Protein AF-A0A4U9V3Q4-F1 (afdb_monomer)

Secondary structure (DSSP, 8-state):
-EES-SSSHHHHHHHHHHHHHHHHTTPPP--EE-TT-HHHHHHHHHHHHHTT-S-EEEE-S---HHHHHHHHHTTTS-EEEE--TT---TTSEEE---HHHHHHHHHHHHHHTT-TTT-EEEETTEEEEHHHHHHH-

Solvent-accessible surface area (backbone atoms only — not comparable to full-atom values): 7987 Å² total; per-residue (Å²): 61,43,30,27,44,71,81,44,68,79,43,30,58,53,50,53,54,50,46,53,53,30,52,79,70,75,45,84,82,57,80,43,72,30,66,82,34,65,71,50,45,52,54,49,53,53,50,45,58,75,67,62,54,87,54,42,40,40,40,45,93,69,80,54,71,68,56,51,52,54,53,59,77,46,51,89,41,53,37,39,32,36,59,56,74,91,64,75,65,97,72,50,50,73,50,70,81,61,65,62,60,53,50,35,54,53,36,49,53,41,40,77,73,69,39,55,86,80,44,65,46,76,54,97,92,38,80,40,49,36,66,50,50,59,68,73,105

Radius of gyration: 18.14 Å; Cα contacts (8 Å, |Δi|>4): 161; chains: 1; bounding box: 39×31×49 Å

Structure (mmCIF, N/CA/C/O backbone):
data_AF-A0A4U9V3Q4-F1
#
_entry.id   AF-A0A4U9V3Q4-F1
#
loop_
_atom_site.group_PDB
_atom_site.id
_atom_site.type_symbol
_atom_site.label_atom_id
_atom_site.label_alt_id
_atom_site.label_comp_id
_atom_site.label_asym_id
_atom_site.label_entity_id
_atom_site.label_seq_id
_atom_site.pdbx_PDB_ins_code
_atom_site.Cartn_x
_atom_site.Cartn_y
_atom_site.Cartn_z
_atom_site.occupancy
_atom_site.B_iso_or_equiv
_atom_site.auth_seq_id
_atom_site.auth_comp_id
_atom_site.auth_asym_id
_atom_site.auth_atom_id
_atom_site.pdbx_PDB_model_num
ATOM 1 N N . MET A 1 1 ? -7.982 1.221 5.200 1.00 95.38 1 MET A N 1
ATOM 2 C CA . MET A 1 1 ? -6.951 1.279 4.151 1.00 95.38 1 MET A CA 1
ATOM 3 C C . MET A 1 1 ? -6.871 2.696 3.616 1.00 95.38 1 MET A C 1
ATOM 5 O O . MET A 1 1 ? -7.877 3.223 3.154 1.00 95.38 1 MET A O 1
ATOM 9 N N . LEU A 1 2 ? -5.703 3.317 3.728 1.00 95.12 2 LEU A N 1
ATOM 10 C CA . LEU A 1 2 ? -5.389 4.607 3.122 1.00 95.12 2 LEU A CA 1
ATOM 11 C C . LEU A 1 2 ? -4.623 4.339 1.824 1.00 95.12 2 LEU A C 1
ATOM 13 O O . LEU A 1 2 ? -3.581 3.695 1.873 1.00 95.12 2 LEU A O 1
ATOM 17 N N . ALA A 1 3 ? -5.137 4.805 0.689 1.00 94.31 3 ALA A N 1
ATOM 18 C CA . ALA A 1 3 ? -4.528 4.598 -0.623 1.00 94.31 3 ALA A CA 1
ATOM 19 C C . ALA A 1 3 ? -4.331 5.929 -1.366 1.00 94.31 3 ALA A C 1
ATOM 21 O O . ALA A 1 3 ? -5.044 6.907 -1.107 1.00 94.31 3 ALA A O 1
ATOM 22 N N . THR A 1 4 ? -3.397 5.991 -2.319 1.00 91.81 4 THR A N 1
ATOM 23 C CA . THR A 1 4 ? -3.296 7.148 -3.229 1.00 91.81 4 THR A CA 1
ATOM 24 C C . THR A 1 4 ? -4.502 7.224 -4.159 1.00 91.81 4 THR A C 1
ATOM 26 O O . THR A 1 4 ? -5.161 8.259 -4.212 1.00 91.81 4 THR A O 1
ATOM 29 N N . SER A 1 5 ? -4.828 6.150 -4.874 1.00 91.75 5 SER A N 1
ATOM 30 C CA . SER A 1 5 ? -5.983 6.119 -5.774 1.00 91.75 5 SER A CA 1
ATOM 31 C C . SER A 1 5 ? -6.482 4.694 -5.948 1.00 91.75 5 SER A C 1
ATOM 33 O O . SER A 1 5 ? -5.685 3.817 -6.251 1.00 91.75 5 SER A O 1
ATOM 35 N N . SER A 1 6 ? -7.788 4.466 -5.823 1.00 90.31 6 SER A N 1
ATOM 36 C CA . SER A 1 6 ? -8.396 3.166 -6.126 1.00 90.31 6 SER A CA 1
ATOM 37 C C . SER A 1 6 ? -8.582 2.902 -7.621 1.00 90.31 6 SER A C 1
ATOM 39 O O . SER A 1 6 ? -8.939 1.796 -8.001 1.00 90.31 6 SER A O 1
ATOM 41 N N . GLU A 1 7 ? -8.381 3.913 -8.468 1.00 87.88 7 GLU A N 1
ATOM 42 C CA . GLU A 1 7 ? -8.579 3.814 -9.922 1.00 87.88 7 GLU A CA 1
ATOM 43 C C . GLU A 1 7 ? -7.280 3.510 -10.675 1.00 87.88 7 GLU A C 1
ATOM 45 O O . GLU A 1 7 ? -7.309 3.102 -11.835 1.00 87.88 7 GLU A O 1
ATOM 50 N N . ALA A 1 8 ? -6.125 3.727 -10.043 1.00 86.69 8 ALA A N 1
ATOM 51 C CA . ALA A 1 8 ? -4.850 3.405 -10.665 1.00 86.69 8 ALA A CA 1
ATOM 52 C C . ALA A 1 8 ? -4.667 1.875 -10.689 1.00 86.69 8 ALA A C 1
ATOM 54 O O . ALA A 1 8 ? -4.767 1.258 -9.626 1.00 86.69 8 ALA A O 1
ATOM 55 N N . PRO A 1 9 ? -4.361 1.263 -11.854 1.00 86.75 9 PRO A N 1
ATOM 56 C CA . PRO A 1 9 ? -4.372 -0.194 -12.018 1.00 86.75 9 PRO A CA 1
ATOM 57 C C . PRO A 1 9 ? -3.551 -0.957 -10.973 1.00 86.75 9 PRO A C 1
ATOM 59 O O . PRO A 1 9 ? -4.042 -1.918 -10.393 1.00 86.75 9 PRO A O 1
ATOM 62 N N . TYR A 1 10 ? -2.349 -0.465 -10.657 1.00 85.25 10 TYR A N 1
ATOM 63 C CA . TYR A 1 10 ? -1.484 -1.054 -9.631 1.00 85.25 10 TYR A CA 1
ATOM 64 C C . TYR A 1 10 ? -2.167 -1.149 -8.257 1.00 85.25 10 TYR A C 1
ATOM 66 O O . TYR A 1 10 ? -2.109 -2.177 -7.590 1.00 85.25 10 TYR A O 1
ATOM 74 N N . PHE A 1 11 ? -2.853 -0.086 -7.838 1.00 88.25 11 PHE A N 1
ATOM 75 C CA . PHE A 1 11 ? -3.541 -0.048 -6.552 1.00 88.25 11 PHE A CA 1
ATOM 76 C C . PHE A 1 11 ? -4.861 -0.822 -6.577 1.00 88.25 11 PHE A C 1
ATOM 78 O O . PHE A 1 11 ? -5.224 -1.417 -5.566 1.00 88.25 11 PHE A O 1
ATOM 85 N N . ALA A 1 12 ? -5.569 -0.823 -7.709 1.00 91.94 12 ALA A N 1
ATOM 86 C CA . ALA A 1 12 ? -6.854 -1.498 -7.862 1.00 91.94 12 ALA A CA 1
ATOM 87 C C . ALA A 1 12 ? -6.741 -3.012 -7.617 1.00 91.94 12 ALA A C 1
ATOM 89 O O . ALA A 1 12 ? -7.515 -3.552 -6.830 1.00 91.94 12 ALA A O 1
ATOM 90 N N . GLU A 1 13 ? -5.733 -3.670 -8.203 1.00 92.00 13 GLU A N 1
ATOM 91 C CA . GLU A 1 13 ? -5.492 -5.109 -8.006 1.00 92.00 13 GLU A CA 1
ATOM 92 C C . GLU A 1 13 ? -5.213 -5.450 -6.530 1.00 92.00 13 GLU A C 1
ATOM 94 O O . GLU A 1 13 ? -5.744 -6.422 -5.987 1.00 92.00 13 GLU A O 1
ATOM 99 N N . VAL A 1 14 ? -4.420 -4.616 -5.846 1.00 92.31 14 VAL A N 1
ATOM 100 C CA . VAL A 1 14 ? -4.114 -4.795 -4.418 1.00 92.31 14 VAL A CA 1
ATOM 101 C C . VAL A 1 14 ? -5.358 -4.573 -3.556 1.00 92.31 14 VAL A C 1
ATOM 103 O O . VAL A 1 14 ? -5.617 -5.355 -2.642 1.00 92.31 14 VAL A O 1
ATOM 106 N N . ILE A 1 15 ? -6.142 -3.529 -3.839 1.00 94.44 15 ILE A N 1
ATOM 107 C CA . ILE A 1 15 ? -7.379 -3.220 -3.109 1.00 94.44 15 ILE A CA 1
ATOM 108 C C . ILE A 1 15 ? -8.375 -4.372 -3.235 1.00 94.44 15 ILE A C 1
ATOM 110 O O . ILE A 1 15 ? -8.908 -4.805 -2.216 1.00 94.44 15 ILE A O 1
ATOM 114 N N . GLU A 1 16 ? -8.576 -4.909 -4.440 1.00 94.94 16 GLU A N 1
ATOM 115 C CA . GLU A 1 16 ? -9.478 -6.040 -4.676 1.00 94.94 16 GLU A CA 1
ATOM 116 C C . GLU A 1 16 ? -9.038 -7.282 -3.883 1.00 94.94 16 GLU A C 1
ATOM 118 O O . GLU A 1 16 ? -9.845 -7.928 -3.207 1.00 94.94 16 GLU A O 1
ATOM 123 N N . ALA A 1 17 ? -7.740 -7.602 -3.890 1.00 95.12 17 ALA A N 1
ATOM 124 C CA . ALA A 1 17 ? -7.205 -8.717 -3.114 1.00 95.12 17 ALA A CA 1
ATOM 125 C C . ALA A 1 17 ? -7.385 -8.517 -1.595 1.00 95.12 17 ALA A C 1
ATOM 127 O O . ALA A 1 17 ? -7.758 -9.454 -0.877 1.00 95.12 17 ALA A O 1
ATOM 128 N N . VAL A 1 18 ? -7.153 -7.298 -1.095 1.00 95.62 18 VAL A N 1
ATOM 129 C CA . VAL A 1 18 ? -7.342 -6.946 0.321 1.00 95.62 18 VAL A CA 1
ATOM 130 C C . VAL A 1 18 ? -8.816 -7.027 0.711 1.00 95.62 18 VAL A C 1
ATOM 132 O O . VAL A 1 18 ? -9.128 -7.590 1.761 1.00 95.62 18 VAL A O 1
ATOM 135 N N . GLU A 1 19 ? -9.721 -6.513 -0.120 1.00 96.62 19 GLU A N 1
ATOM 136 C CA . GLU A 1 19 ? -11.165 -6.546 0.112 1.00 96.62 19 GLU A CA 1
ATOM 137 C C . GLU A 1 19 ? -11.678 -7.985 0.198 1.00 96.62 19 GLU A C 1
ATOM 139 O O . GLU A 1 19 ? -12.310 -8.352 1.191 1.00 96.62 19 GLU A O 1
ATOM 144 N N . ASN A 1 20 ? -11.314 -8.827 -0.772 1.00 97.31 20 ASN A N 1
ATOM 145 C CA . ASN A 1 20 ? -11.676 -10.244 -0.791 1.00 97.31 20 ASN A CA 1
ATOM 146 C C . ASN A 1 20 ? -11.155 -10.988 0.451 1.00 97.31 20 ASN A C 1
ATOM 148 O O . ASN A 1 20 ? -11.879 -11.773 1.073 1.00 97.31 20 ASN A O 1
ATOM 152 N N . SER A 1 21 ? -9.913 -10.710 0.860 1.00 96.94 21 SER A N 1
ATOM 153 C CA . SER A 1 21 ? -9.316 -11.285 2.070 1.00 96.94 21 SER A CA 1
ATOM 154 C C . SER A 1 21 ? -10.049 -10.835 3.338 1.00 96.94 21 SER A C 1
ATOM 156 O O . SER A 1 21 ? -10.379 -11.674 4.182 1.00 96.94 21 SER A O 1
ATOM 158 N N . CYS A 1 22 ? -10.374 -9.542 3.454 1.00 96.81 22 CYS A N 1
ATOM 159 C CA . CYS A 1 22 ? -11.154 -9.000 4.568 1.00 96.81 22 CYS A CA 1
ATOM 160 C C . CYS A 1 22 ? -12.534 -9.658 4.641 1.00 96.81 22 CYS A C 1
ATOM 162 O O . CYS A 1 22 ? -12.898 -10.192 5.690 1.00 96.81 22 CYS A O 1
ATOM 164 N N . TYR A 1 23 ? -13.252 -9.700 3.516 1.00 96.94 23 TYR A N 1
ATOM 165 C CA . TYR A 1 23 ? -14.583 -10.292 3.418 1.00 96.94 23 TYR A CA 1
ATOM 166 C C . TYR A 1 23 ? -14.582 -11.767 3.836 1.00 96.94 23 TYR A C 1
ATOM 168 O O . TYR A 1 23 ? -15.385 -12.172 4.676 1.00 96.94 23 TYR A O 1
ATOM 176 N N . SER A 1 24 ? -13.620 -12.556 3.341 1.00 97.88 24 SER A N 1
ATOM 177 C CA . SER A 1 24 ? -13.497 -13.985 3.675 1.00 97.88 24 SER A CA 1
ATOM 178 C C . SER A 1 24 ? -13.283 -14.261 5.170 1.00 97.88 24 SER A C 1
ATOM 180 O O . SER A 1 24 ? -13.592 -15.348 5.654 1.00 97.88 24 SER A O 1
ATOM 182 N N . LYS A 1 25 ? -12.770 -13.271 5.909 1.00 97.25 25 LYS A N 1
ATOM 183 C CA . LYS A 1 25 ? -12.471 -13.343 7.344 1.00 97.25 25 LYS A CA 1
ATOM 184 C C . LYS A 1 25 ? -13.486 -12.587 8.210 1.00 97.25 25 LYS A C 1
ATOM 186 O O . LYS A 1 25 ? -13.304 -12.517 9.421 1.00 97.25 25 LYS A O 1
ATOM 191 N N . GLY A 1 26 ? -14.542 -12.027 7.614 1.00 97.25 26 GLY A N 1
ATOM 192 C CA . GLY A 1 26 ? -15.574 -11.265 8.326 1.00 97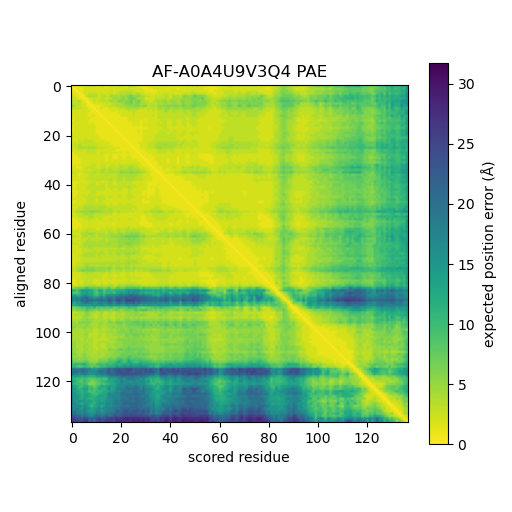.25 26 GLY A CA 1
ATOM 193 C C . GLY A 1 26 ? -15.171 -9.837 8.713 1.00 97.25 26 GLY A C 1
ATOM 194 O O . GLY A 1 26 ? -15.857 -9.216 9.522 1.00 97.25 26 GLY A O 1
ATOM 195 N N . TYR A 1 27 ? -14.087 -9.301 8.147 1.00 97.25 27 TYR A N 1
ATOM 196 C CA . TYR A 1 27 ? -13.690 -7.904 8.330 1.00 97.25 27 TYR A CA 1
ATOM 197 C C . TYR A 1 27 ? -14.398 -6.986 7.330 1.00 97.25 27 TYR A C 1
ATOM 199 O O . TYR A 1 27 ? -14.669 -7.363 6.191 1.00 97.25 27 TYR A O 1
ATOM 207 N N . THR A 1 28 ? -14.641 -5.741 7.744 1.00 96.50 28 THR A N 1
ATOM 208 C CA . THR A 1 28 ? -15.129 -4.671 6.862 1.00 96.50 28 THR A CA 1
ATOM 209 C C . THR A 1 28 ? -13.969 -3.778 6.436 1.00 96.50 28 THR A C 1
ATOM 211 O O . THR A 1 28 ? -13.268 -3.221 7.281 1.00 96.50 28 THR A O 1
ATOM 214 N N . LEU A 1 29 ? -13.787 -3.599 5.127 1.00 96.50 29 LEU A N 1
ATOM 215 C CA . LEU A 1 29 ? -12.790 -2.679 4.589 1.00 96.50 29 LEU A CA 1
ATOM 216 C C . LEU A 1 29 ? -13.342 -1.245 4.552 1.00 96.50 29 LEU A C 1
ATOM 218 O O . LEU A 1 29 ? -14.359 -0.974 3.921 1.00 96.50 29 LEU A O 1
ATOM 222 N N . ILE A 1 30 ? -12.638 -0.308 5.193 1.00 97.00 30 ILE A N 1
ATOM 223 C CA . ILE A 1 30 ? -12.853 1.136 5.011 1.00 97.00 30 ILE A CA 1
ATOM 224 C C . ILE A 1 30 ? -11.747 1.656 4.094 1.00 97.00 30 ILE A C 1
ATOM 226 O O . ILE A 1 30 ? -10.579 1.663 4.495 1.00 97.00 30 ILE A O 1
ATOM 230 N N . LEU A 1 31 ? -12.099 2.070 2.877 1.00 96.12 31 LEU A N 1
ATOM 231 C CA . LEU A 1 31 ? -11.159 2.578 1.875 1.00 96.12 31 LEU A CA 1
ATOM 232 C C . LEU A 1 31 ? -11.171 4.113 1.826 1.00 96.12 31 LEU A C 1
ATOM 234 O O . LEU A 1 31 ? -12.232 4.728 1.730 1.00 96.12 31 LEU A O 1
ATOM 238 N N . CYS A 1 32 ? -9.985 4.722 1.859 1.00 96.19 32 CYS A N 1
ATOM 239 C CA . CYS A 1 32 ? -9.795 6.170 1.830 1.00 96.19 32 CYS A CA 1
ATOM 240 C C . CYS A 1 32 ? -8.827 6.567 0.704 1.00 96.19 32 CYS A C 1
ATOM 242 O O . CYS A 1 32 ? -7.634 6.276 0.790 1.00 96.19 32 CYS A O 1
ATOM 244 N N . ASN A 1 33 ? -9.321 7.273 -0.318 1.00 95.06 33 ASN A N 1
ATOM 245 C CA . ASN A 1 33 ? -8.508 7.764 -1.437 1.00 95.06 33 ASN A CA 1
ATOM 246 C C . ASN A 1 33 ? -7.949 9.163 -1.151 1.00 95.06 33 ASN A C 1
ATOM 248 O O . ASN A 1 33 ? -8.688 10.153 -1.116 1.00 95.06 33 ASN A O 1
ATOM 252 N N . SER A 1 34 ? -6.634 9.249 -0.956 1.00 92.12 34 SER A N 1
ATOM 253 C CA . SER A 1 34 ? -5.940 10.490 -0.602 1.00 92.12 34 SER A CA 1
ATOM 254 C C . SER A 1 34 ? -5.518 11.342 -1.798 1.00 92.12 34 SER A C 1
ATOM 256 O O . SER A 1 34 ? -5.431 12.558 -1.658 1.00 92.12 34 SER A O 1
ATOM 258 N N . HIS A 1 35 ? -5.277 10.744 -2.967 1.00 91.44 35 HIS A N 1
ATOM 259 C CA . HIS A 1 35 ? -4.711 11.401 -4.151 1.00 91.44 35 HIS A CA 1
ATOM 260 C C . HIS A 1 35 ? -3.429 12.202 -3.844 1.00 91.44 35 HIS A C 1
ATOM 262 O O . HIS A 1 35 ? -3.277 13.322 -4.326 1.00 91.44 35 HIS A O 1
ATOM 268 N N . ASN A 1 36 ? -2.547 11.661 -2.989 1.00 86.88 36 ASN A N 1
ATOM 269 C CA . ASN A 1 36 ? -1.330 12.323 -2.480 1.00 86.88 36 ASN A CA 1
ATOM 270 C C . ASN A 1 36 ? -1.578 13.696 -1.820 1.00 86.88 36 ASN A C 1
ATOM 272 O O . ASN A 1 36 ? -0.667 14.508 -1.690 1.00 86.88 36 ASN A O 1
ATOM 276 N N . ASN A 1 37 ? -2.807 13.982 -1.386 1.00 93.31 37 ASN A N 1
ATOM 277 C CA . ASN A 1 37 ? -3.114 15.204 -0.658 1.00 93.31 37 ASN A CA 1
ATOM 278 C C . ASN A 1 37 ? -2.915 14.981 0.850 1.00 93.31 37 ASN A C 1
ATOM 280 O O . ASN A 1 37 ? -3.635 14.188 1.462 1.00 93.31 37 ASN A O 1
ATOM 284 N N . LEU A 1 38 ? -1.961 15.703 1.440 1.00 92.94 38 LEU A N 1
ATOM 285 C CA .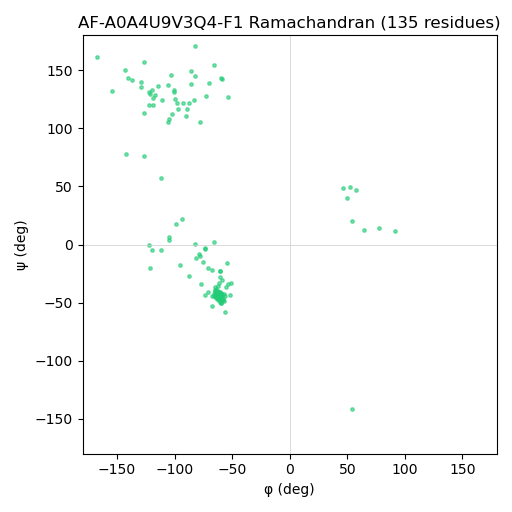 LEU A 1 38 ? -1.596 15.566 2.853 1.00 92.94 38 LEU A CA 1
ATOM 286 C C . LEU A 1 38 ? -2.748 15.869 3.816 1.00 92.94 38 LEU A C 1
ATOM 288 O O . LEU A 1 38 ? -2.956 15.112 4.762 1.00 92.94 38 LEU A O 1
ATOM 292 N N . ASP A 1 39 ? -3.554 16.896 3.542 1.00 94.56 39 ASP A N 1
ATOM 293 C CA . ASP A 1 39 ? -4.708 17.240 4.384 1.00 94.56 39 ASP A CA 1
ATOM 294 C C . ASP A 1 39 ? -5.736 16.098 4.405 1.00 94.56 39 ASP A C 1
ATOM 296 O O . ASP A 1 39 ? -6.282 15.744 5.454 1.00 94.56 39 ASP A O 1
ATOM 300 N N . LYS A 1 40 ? -5.972 15.458 3.249 1.00 95.69 40 LYS A N 1
ATOM 301 C CA . LYS A 1 40 ? -6.825 14.265 3.158 1.00 95.69 40 LYS A CA 1
ATOM 302 C C . LYS A 1 40 ? -6.227 13.092 3.922 1.00 95.69 40 LYS A C 1
ATOM 304 O O . LYS A 1 40 ? -6.962 12.409 4.629 1.00 95.69 40 LYS A O 1
ATOM 309 N N . GLN A 1 41 ? -4.922 12.846 3.795 1.00 95.00 41 GLN A N 1
ATOM 310 C CA . GLN A 1 41 ? -4.249 11.775 4.538 1.00 95.00 41 GLN A CA 1
ATOM 311 C C . GLN A 1 41 ? -4.428 11.972 6.046 1.00 95.00 41 GLN A C 1
ATOM 313 O O . GLN A 1 41 ? -4.874 11.051 6.728 1.00 95.00 41 GLN A O 1
ATOM 318 N N . GLN A 1 42 ? -4.193 13.188 6.544 1.00 94.25 42 GLN A N 1
ATOM 319 C CA . GLN A 1 42 ? -4.379 13.540 7.949 1.00 94.25 42 GLN A CA 1
ATOM 320 C C . GLN A 1 42 ? -5.825 13.325 8.411 1.00 94.25 42 GLN A C 1
ATOM 322 O O . GLN A 1 42 ? -6.067 12.655 9.419 1.00 94.25 42 GLN A O 1
ATOM 327 N N . ALA A 1 43 ? -6.795 13.859 7.665 1.00 95.88 43 ALA A N 1
ATOM 328 C CA . ALA A 1 43 ? -8.210 13.728 7.995 1.00 95.88 43 ALA A CA 1
ATOM 329 C C . ALA A 1 43 ? -8.660 12.258 8.022 1.00 95.88 43 ALA A C 1
ATOM 331 O O . ALA A 1 43 ? -9.389 11.847 8.927 1.00 95.88 43 ALA A O 1
ATOM 332 N N . TYR A 1 44 ? -8.207 11.445 7.065 1.00 96.62 44 TYR A N 1
ATOM 333 C CA . TYR A 1 44 ? -8.550 10.028 7.013 1.00 96.62 44 TYR A CA 1
ATOM 334 C C . TYR A 1 44 ? -7.886 9.214 8.118 1.00 96.62 44 TYR A C 1
ATOM 336 O O . TYR A 1 44 ? -8.562 8.370 8.702 1.00 96.62 44 TYR A O 1
ATOM 344 N N . LEU A 1 45 ? -6.615 9.465 8.444 1.00 95.12 45 LEU A N 1
ATOM 345 C CA . LEU A 1 45 ? -5.951 8.804 9.572 1.00 95.12 45 LEU A CA 1
ATOM 346 C C . LEU A 1 45 ? -6.680 9.107 10.886 1.00 95.12 45 LEU A C 1
ATOM 348 O O . LEU A 1 45 ? -7.046 8.182 11.611 1.00 95.12 45 LEU A O 1
ATOM 352 N N . ALA A 1 46 ? -6.997 10.381 11.135 1.00 95.12 46 ALA A N 1
ATOM 353 C CA . ALA A 1 46 ? -7.775 10.788 12.302 1.00 95.12 46 ALA A CA 1
ATOM 354 C C . ALA A 1 46 ? -9.161 10.122 12.336 1.00 95.12 46 ALA A C 1
ATOM 356 O O . ALA A 1 46 ? -9.578 9.607 13.374 1.00 95.12 46 ALA A O 1
ATOM 357 N N . MET A 1 47 ? -9.869 10.077 11.204 1.00 96.56 47 MET A N 1
ATOM 358 C CA . MET A 1 47 ? -11.175 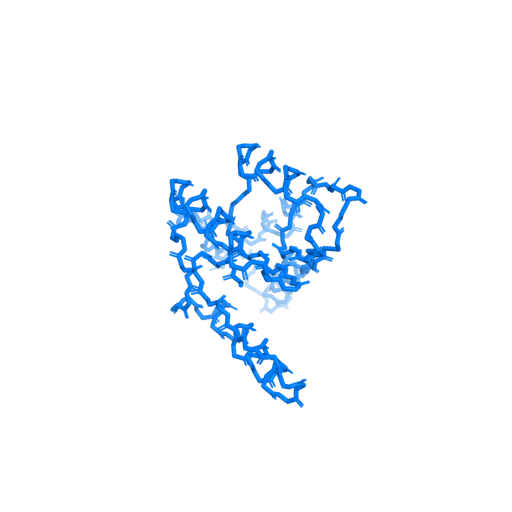9.421 11.107 1.00 96.56 47 MET A CA 1
ATOM 359 C C . MET A 1 47 ? -11.084 7.911 11.382 1.00 96.56 47 MET A C 1
ATOM 361 O O . MET A 1 47 ? -11.924 7.368 12.101 1.00 96.56 47 MET A O 1
ATOM 365 N N . LEU A 1 48 ? -10.087 7.220 10.824 1.00 96.25 48 LEU A N 1
ATOM 366 C CA . LEU A 1 48 ? -9.887 5.783 11.030 1.00 96.25 48 LEU A CA 1
ATOM 367 C C . LEU A 1 48 ? -9.569 5.480 12.500 1.00 96.25 48 LEU A C 1
ATOM 369 O O . LEU A 1 48 ? -10.172 4.576 13.080 1.00 96.25 48 LEU A O 1
ATOM 373 N N . ALA A 1 49 ? -8.716 6.289 13.130 1.00 94.12 49 ALA A N 1
ATOM 374 C CA . ALA A 1 49 ? -8.429 6.183 14.557 1.00 94.12 49 ALA A CA 1
ATOM 375 C C . ALA A 1 49 ? -9.684 6.418 15.417 1.00 94.12 49 ALA A C 1
ATOM 377 O O . ALA A 1 49 ? -9.980 5.632 16.317 1.00 94.12 49 ALA A O 1
ATOM 378 N N . GLN A 1 50 ? -10.484 7.445 15.105 1.00 95.38 50 GLN A N 1
ATOM 379 C CA . GLN A 1 50 ? -11.753 7.720 15.796 1.00 95.38 50 GLN A CA 1
ATOM 380 C C . GLN A 1 50 ? -12.768 6.582 15.644 1.00 95.38 50 GLN A C 1
ATOM 382 O O . GLN A 1 50 ? -13.504 6.281 16.584 1.00 95.38 50 GLN A O 1
ATOM 387 N N . LYS A 1 51 ? -12.792 5.921 14.482 1.00 95.12 51 LYS A N 1
ATOM 388 C CA . LYS A 1 51 ? -13.614 4.729 14.239 1.00 95.12 51 LYS A CA 1
ATOM 389 C C . LYS A 1 51 ? -13.092 3.469 14.933 1.00 95.12 51 LYS A C 1
ATOM 391 O O . LYS A 1 51 ? -13.780 2.456 14.866 1.00 95.12 51 LYS A O 1
ATOM 396 N N . ARG A 1 52 ? -11.941 3.536 15.618 1.00 94.12 52 ARG A N 1
ATOM 397 C CA . ARG A 1 52 ? -11.303 2.412 16.321 1.00 94.12 52 ARG A CA 1
ATOM 398 C C . ARG A 1 52 ? -11.136 1.194 15.414 1.00 94.12 52 ARG A C 1
ATOM 400 O O . ARG A 1 52 ? -11.549 0.096 15.768 1.00 94.12 52 ARG A O 1
ATOM 407 N N . VAL A 1 53 ? -10.581 1.414 14.224 1.00 96.81 53 VAL A N 1
ATOM 408 C CA . VAL A 1 53 ? -10.258 0.310 13.314 1.00 96.81 53 VAL A CA 1
ATOM 409 C C . VAL A 1 53 ? -9.277 -0.662 13.970 1.00 96.81 53 VAL A C 1
ATOM 411 O O . VAL A 1 53 ? -8.367 -0.238 14.681 1.00 96.81 53 VAL A O 1
ATOM 414 N N . ASP A 1 54 ? -9.443 -1.955 13.695 1.00 96.38 54 ASP A N 1
ATOM 415 C CA . ASP A 1 54 ? -8.582 -3.008 14.252 1.00 96.38 54 ASP A CA 1
ATOM 416 C C . ASP A 1 54 ? -7.165 -3.002 13.655 1.00 96.38 54 ASP A C 1
ATOM 418 O O . ASP A 1 54 ? -6.231 -3.540 14.245 1.00 96.38 54 ASP A O 1
ATOM 422 N N . GLY A 1 55 ? -6.999 -2.395 12.477 1.00 95.06 55 GLY A N 1
ATOM 423 C CA . GLY A 1 55 ? -5.716 -2.280 11.801 1.00 95.06 55 GLY A CA 1
ATOM 424 C C . GLY A 1 55 ? -5.741 -1.293 10.638 1.00 95.06 55 GLY A C 1
ATOM 425 O O . GLY A 1 55 ? -6.799 -0.937 10.105 1.00 95.06 55 GLY A O 1
ATOM 426 N N . LEU A 1 56 ? -4.553 -0.850 10.240 1.00 95.69 56 LEU A N 1
ATOM 427 C CA . LEU A 1 56 ? -4.347 0.114 9.170 1.00 95.69 56 LEU A CA 1
ATOM 428 C C . LEU A 1 56 ? -3.467 -0.486 8.070 1.00 95.69 56 LEU A C 1
ATOM 430 O O . LEU A 1 56 ? -2.384 -0.996 8.325 1.00 95.69 56 LEU A O 1
ATOM 434 N N . LEU A 1 57 ? -3.926 -0.379 6.826 1.00 95.06 57 LEU A N 1
ATOM 435 C CA . LEU A 1 57 ? -3.095 -0.625 5.651 1.00 95.06 57 LEU A CA 1
ATOM 436 C C . LEU A 1 57 ? -2.874 0.710 4.944 1.00 95.06 57 LEU A C 1
ATOM 438 O O . LEU A 1 57 ? -3.862 1.387 4.638 1.00 95.06 57 LEU A O 1
ATOM 442 N N . VAL A 1 58 ? -1.619 1.096 4.723 1.00 92.88 58 VAL A N 1
ATOM 443 C CA . VAL A 1 58 ? -1.252 2.355 4.054 1.00 92.88 58 VAL A CA 1
ATOM 444 C C . VAL A 1 58 ? -0.517 2.051 2.761 1.00 92.88 58 VAL A C 1
ATOM 446 O O . VAL A 1 58 ? 0.434 1.279 2.740 1.00 92.88 58 VAL A O 1
ATOM 449 N N . MET A 1 59 ? -0.980 2.652 1.677 1.00 91.19 59 MET A N 1
ATOM 450 C CA . MET A 1 59 ? -0.446 2.459 0.340 1.00 91.19 59 MET A CA 1
ATOM 451 C C . MET A 1 59 ? -0.478 3.801 -0.389 1.00 91.19 59 MET A C 1
ATOM 453 O O . MET A 1 59 ? -1.381 4.097 -1.177 1.00 91.19 59 MET A O 1
ATOM 457 N N . CYS A 1 60 ? 0.489 4.647 -0.058 1.00 88.25 60 CYS A N 1
ATOM 458 C CA . CYS A 1 60 ? 0.673 5.946 -0.683 1.00 88.25 60 CYS A CA 1
ATOM 459 C C . CYS A 1 60 ? 1.841 5.883 -1.671 1.00 88.25 60 CYS A C 1
ATOM 461 O O . CYS A 1 60 ? 2.827 5.204 -1.421 1.00 88.25 60 CYS A O 1
ATOM 463 N N . SER A 1 61 ? 1.755 6.621 -2.776 1.00 83.69 61 SER A N 1
ATOM 464 C CA . SER A 1 61 ? 2.872 6.782 -3.716 1.00 83.69 61 SER A CA 1
ATOM 465 C C . SER A 1 61 ? 4.042 7.570 -3.122 1.00 83.69 61 SER A C 1
ATOM 467 O O . SER A 1 61 ? 5.148 7.509 -3.644 1.00 83.69 61 SER A O 1
ATOM 469 N N . GLU A 1 62 ? 3.786 8.367 -2.083 1.00 83.62 62 GLU A N 1
ATOM 470 C CA . GLU A 1 62 ? 4.766 9.247 -1.453 1.00 83.62 62 GLU A CA 1
ATOM 471 C C . GLU A 1 62 ? 4.580 9.246 0.067 1.00 83.62 62 GLU A C 1
ATOM 473 O O . GLU A 1 62 ? 3.449 9.247 0.566 1.00 83.62 62 GLU A O 1
ATOM 478 N N . TYR A 1 63 ? 5.703 9.306 0.787 1.00 86.00 63 TYR A N 1
ATOM 479 C CA . TYR A 1 63 ? 5.762 9.329 2.248 1.00 86.00 63 TYR A CA 1
ATOM 480 C C . TYR A 1 63 ? 6.590 10.524 2.741 1.00 86.00 63 TYR A C 1
ATOM 482 O O . TYR A 1 63 ? 7.745 10.353 3.129 1.00 86.00 63 TYR A O 1
ATOM 490 N N . PRO A 1 64 ? 6.042 11.752 2.704 1.00 86.06 64 PRO A N 1
ATOM 491 C CA . PRO A 1 64 ? 6.723 12.907 3.282 1.00 86.06 64 PRO A CA 1
ATOM 492 C C . PRO A 1 64 ? 6.829 12.765 4.808 1.00 86.06 64 PRO A C 1
ATOM 494 O O . PRO A 1 64 ? 5.965 12.148 5.432 1.00 86.06 64 PRO A O 1
ATOM 497 N N . ASP A 1 65 ? 7.826 13.408 5.423 1.00 86.56 65 ASP A N 1
ATOM 498 C CA . ASP A 1 65 ? 8.084 13.341 6.876 1.00 86.56 65 ASP A CA 1
ATOM 499 C C . ASP A 1 65 ? 6.843 13.638 7.730 1.00 86.56 65 ASP A C 1
ATOM 501 O O . ASP A 1 65 ? 6.642 13.053 8.790 1.00 86.56 65 ASP A O 1
ATOM 505 N N . GLN A 1 66 ? 5.965 14.517 7.243 1.00 89.69 66 GLN A N 1
ATOM 506 C CA . GLN A 1 66 ? 4.695 14.841 7.893 1.00 89.69 66 GLN A CA 1
ATOM 507 C C . GLN A 1 66 ? 3.753 13.633 7.958 1.00 89.69 66 GLN A C 1
ATOM 509 O O . GLN A 1 66 ? 3.156 13.382 9.001 1.00 89.69 66 GLN A O 1
ATOM 514 N N . LEU A 1 67 ? 3.634 12.863 6.869 1.00 88.94 67 LEU A N 1
ATOM 515 C CA . LEU A 1 67 ? 2.852 11.626 6.866 1.00 88.94 67 LEU A CA 1
ATOM 516 C C . LEU A 1 67 ? 3.477 10.591 7.796 1.00 88.94 67 LEU A C 1
ATOM 518 O O . LEU A 1 67 ? 2.756 9.934 8.539 1.00 88.94 67 LEU A O 1
ATOM 522 N N . LEU A 1 68 ? 4.805 10.483 7.791 1.00 87.62 68 LEU A N 1
ATOM 523 C CA . LEU A 1 68 ? 5.528 9.561 8.662 1.00 87.62 68 LEU A CA 1
ATOM 524 C C . LEU A 1 68 ? 5.288 9.864 10.144 1.00 87.62 68 LEU A C 1
ATOM 526 O O . LEU A 1 68 ? 4.935 8.954 10.892 1.00 87.62 68 LEU A O 1
ATOM 530 N N . GLY A 1 69 ? 5.387 11.135 10.543 1.00 89.50 69 GLY A N 1
ATOM 531 C CA . GLY A 1 69 ? 5.082 11.565 11.909 1.00 89.50 69 GLY A CA 1
ATOM 532 C C . GLY A 1 69 ? 3.641 11.244 12.310 1.00 89.50 69 GLY A C 1
ATOM 533 O O . GLY A 1 69 ? 3.406 10.708 13.387 1.00 89.50 69 GLY A O 1
ATOM 534 N N . MET A 1 70 ? 2.676 11.459 11.406 1.00 90.94 70 MET A N 1
ATOM 535 C CA . MET A 1 70 ? 1.283 11.075 11.662 1.00 90.94 70 MET A CA 1
ATOM 536 C C . MET A 1 70 ? 1.116 9.564 11.853 1.00 90.94 70 MET A C 1
ATOM 538 O O . MET A 1 70 ? 0.348 9.143 12.711 1.00 90.94 70 MET A O 1
ATOM 542 N N . LEU A 1 71 ? 1.802 8.730 11.067 1.00 91.06 71 LEU A N 1
ATOM 543 C CA . LEU A 1 71 ? 1.750 7.275 11.246 1.00 91.06 71 LEU A CA 1
ATOM 544 C C . LEU A 1 71 ? 2.352 6.853 12.592 1.00 91.06 71 LEU A C 1
ATOM 546 O O . LEU A 1 71 ? 1.791 5.984 13.258 1.00 91.06 71 LEU A O 1
ATOM 550 N N . GLU A 1 72 ? 3.437 7.496 13.022 1.00 90.44 72 GLU A N 1
ATOM 551 C CA . GLU A 1 72 ? 4.052 7.243 14.326 1.00 90.44 72 GLU A CA 1
ATOM 552 C C . GLU A 1 72 ? 3.129 7.629 15.495 1.00 90.44 72 GLU A C 1
ATOM 554 O O . GLU A 1 72 ? 2.999 6.861 16.452 1.00 90.44 72 GLU A O 1
ATOM 559 N N . ASP A 1 73 ? 2.401 8.745 15.391 1.00 91.94 73 ASP A N 1
ATOM 560 C CA . ASP A 1 73 ? 1.398 9.153 16.388 1.00 91.94 73 ASP A CA 1
ATOM 561 C C . ASP A 1 73 ? 0.296 8.090 16.577 1.00 91.94 73 ASP A C 1
ATOM 563 O O . ASP A 1 73 ? -0.250 7.918 17.672 1.00 91.94 73 ASP A O 1
ATOM 567 N N . TYR A 1 74 ? -0.010 7.327 15.521 1.00 91.50 74 TYR A N 1
ATOM 568 C CA . TYR A 1 74 ? -0.994 6.243 15.532 1.00 91.50 74 TYR A CA 1
ATOM 569 C C . TYR A 1 74 ? -0.382 4.842 15.693 1.00 91.50 74 TYR A C 1
ATOM 571 O O . TYR A 1 74 ? -1.083 3.855 15.468 1.00 91.50 74 TYR A O 1
ATOM 579 N N . ARG A 1 75 ? 0.869 4.715 16.165 1.00 89.56 75 ARG A N 1
ATOM 580 C CA . ARG A 1 75 ? 1.581 3.426 16.361 1.00 89.56 75 ARG A CA 1
ATOM 581 C C . ARG A 1 75 ? 0.867 2.378 17.225 1.00 89.56 75 ARG A C 1
ATOM 583 O O . ARG A 1 75 ? 1.252 1.215 17.221 1.00 89.56 75 ARG A O 1
ATOM 590 N N . ASN A 1 76 ? -0.153 2.774 17.987 1.00 90.69 76 ASN A N 1
ATOM 591 C CA . ASN A 1 76 ? -0.974 1.852 18.781 1.00 90.69 76 ASN A CA 1
ATOM 592 C C . ASN A 1 76 ? -1.972 1.046 17.931 1.00 90.69 76 ASN A C 1
ATOM 594 O O . ASN A 1 76 ? -2.546 0.077 18.424 1.00 90.69 76 ASN A O 1
ATOM 598 N N . ILE A 1 77 ? -2.207 1.454 16.683 1.00 94.06 77 ILE A N 1
ATOM 599 C CA . ILE A 1 77 ? -3.018 0.714 15.718 1.00 94.06 77 ILE A CA 1
ATOM 600 C C . ILE A 1 77 ? -2.061 -0.178 14.918 1.00 94.06 77 ILE A C 1
ATOM 602 O O . ILE A 1 77 ? -1.152 0.360 14.283 1.00 94.06 77 ILE A O 1
ATOM 606 N N . PRO A 1 78 ? -2.244 -1.512 14.908 1.00 93.62 78 PRO A N 1
ATOM 607 C CA . PRO A 1 78 ? -1.433 -2.404 14.086 1.00 93.62 78 PRO A CA 1
ATOM 608 C C . PRO A 1 78 ? -1.463 -1.948 12.630 1.00 93.62 78 PRO A C 1
ATOM 610 O O . PRO A 1 78 ? -2.545 -1.756 12.066 1.00 93.62 78 PRO A O 1
ATOM 613 N N . MET A 1 79 ? -0.292 -1.752 12.025 1.00 92.94 79 MET A N 1
ATOM 614 C CA . MET A 1 79 ? -0.227 -1.200 10.679 1.00 92.94 79 MET A CA 1
ATOM 615 C C . MET A 1 79 ? 0.773 -1.900 9.771 1.00 92.94 79 MET A C 1
ATOM 617 O O . MET A 1 79 ? 1.876 -2.268 10.174 1.00 92.94 79 MET A O 1
ATOM 621 N N . VAL A 1 80 ? 0.348 -2.034 8.519 1.00 92.38 80 VAL A N 1
ATOM 622 C CA . VAL A 1 80 ? 1.147 -2.524 7.402 1.00 92.38 80 VAL A CA 1
ATOM 623 C C . VAL A 1 80 ? 1.203 -1.425 6.363 1.00 92.38 80 VAL A C 1
ATOM 625 O O . VAL A 1 80 ? 0.175 -0.843 6.004 1.00 92.38 80 VAL A O 1
ATOM 628 N N . VAL A 1 81 ? 2.391 -1.143 5.857 1.00 90.12 81 VAL A N 1
ATOM 629 C CA . VAL A 1 81 ? 2.580 -0.063 4.892 1.00 90.12 81 VAL A CA 1
ATOM 630 C C . VAL A 1 81 ? 3.341 -0.574 3.689 1.00 90.12 81 VAL A C 1
ATOM 632 O O . VAL A 1 81 ? 4.296 -1.341 3.798 1.00 90.12 81 VAL A O 1
ATOM 635 N N . MET A 1 82 ? 2.862 -0.184 2.521 1.00 88.19 82 MET A N 1
ATOM 636 C CA . MET A 1 82 ? 3.379 -0.643 1.249 1.00 88.19 82 MET A CA 1
ATOM 637 C C . MET A 1 82 ? 4.294 0.414 0.648 1.00 88.19 82 MET A C 1
ATOM 639 O O . MET A 1 82 ? 3.933 1.588 0.601 1.00 88.19 82 MET A O 1
ATOM 643 N N . ASP A 1 83 ? 5.454 -0.026 0.177 1.00 77.44 83 ASP A N 1
ATOM 644 C CA . ASP A 1 83 ? 6.452 0.804 -0.489 1.00 77.44 83 ASP A CA 1
ATOM 645 C C . ASP A 1 83 ? 6.940 1.988 0.372 1.00 77.44 83 ASP A C 1
ATOM 647 O O . ASP A 1 83 ? 7.031 3.131 -0.064 1.00 77.44 83 ASP A O 1
ATOM 651 N N . TRP A 1 84 ? 7.270 1.710 1.641 1.00 68.12 84 TRP A N 1
ATOM 652 C CA . TRP A 1 84 ? 7.790 2.699 2.608 1.00 68.12 84 TRP A CA 1
ATOM 653 C C . TRP A 1 84 ? 9.187 3.254 2.218 1.00 68.12 84 TRP A C 1
ATOM 655 O O . TRP A 1 84 ? 9.791 4.058 2.925 1.00 68.12 84 TRP A O 1
ATOM 665 N N . GLY A 1 85 ? 9.758 2.851 1.080 1.00 64.81 85 GLY A N 1
ATOM 666 C CA . GLY A 1 85 ? 11.109 3.252 0.694 1.00 64.81 85 GLY A CA 1
ATOM 667 C C . GLY A 1 85 ? 12.149 2.944 1.787 1.00 64.81 85 GLY A C 1
ATOM 668 O O . GLY A 1 85 ? 12.107 1.907 2.450 1.00 64.81 85 GLY A O 1
ATOM 669 N N . THR A 1 86 ? 13.119 3.843 1.978 1.00 55.56 86 THR A N 1
ATOM 670 C CA . THR A 1 86 ? 14.217 3.672 2.953 1.00 55.56 86 THR A CA 1
ATOM 671 C C . THR A 1 86 ? 13.851 4.038 4.391 1.00 55.56 86 THR A C 1
ATOM 673 O O . THR A 1 86 ? 14.632 3.755 5.300 1.00 55.56 86 THR A O 1
ATOM 676 N N . ALA A 1 87 ? 12.703 4.677 4.619 1.00 55.88 87 ALA A N 1
ATOM 677 C CA . ALA A 1 87 ? 12.239 4.984 5.963 1.00 55.88 87 ALA A CA 1
ATOM 678 C C . ALA A 1 87 ? 11.651 3.700 6.559 1.00 55.88 87 ALA A C 1
ATOM 680 O O . ALA A 1 87 ? 10.593 3.246 6.158 1.00 55.88 87 ALA A O 1
ATOM 681 N N . ARG A 1 88 ? 12.361 3.056 7.484 1.00 58.88 88 ARG A N 1
ATOM 682 C CA . ARG A 1 88 ? 11.822 1.908 8.223 1.00 58.88 88 ARG A CA 1
ATOM 683 C C . ARG A 1 88 ? 11.478 2.373 9.625 1.00 58.88 88 ARG A C 1
ATOM 685 O O . ARG A 1 88 ? 12.382 2.643 10.412 1.00 58.88 88 ARG A O 1
ATOM 692 N N . GLY A 1 89 ? 10.185 2.485 9.914 1.00 61.53 89 GLY A N 1
ATOM 693 C CA . GLY A 1 89 ? 9.711 2.546 11.292 1.00 61.53 89 GLY A CA 1
ATOM 694 C C . GLY A 1 89 ? 9.896 1.180 11.951 1.00 61.53 89 GLY A C 1
ATOM 695 O O . GLY A 1 89 ? 9.648 0.150 11.329 1.00 61.53 89 GLY A O 1
ATOM 696 N N . ASP A 1 90 ? 10.326 1.149 13.209 1.00 71.44 90 ASP A N 1
ATOM 697 C CA . ASP A 1 90 ? 10.401 -0.078 14.018 1.00 71.44 90 ASP A CA 1
ATOM 698 C C . ASP A 1 90 ? 9.018 -0.576 14.486 1.00 71.44 90 ASP A C 1
ATOM 700 O O . ASP A 1 90 ? 8.905 -1.630 15.109 1.00 71.44 90 ASP A O 1
ATOM 704 N N . PHE A 1 91 ? 7.965 0.187 14.188 1.00 75.69 91 PHE A N 1
ATOM 705 C CA . PHE A 1 91 ? 6.611 0.001 14.699 1.00 75.69 91 PHE A CA 1
ATOM 706 C C . PHE A 1 91 ? 5.632 -0.593 13.676 1.00 75.69 91 PHE A C 1
ATOM 708 O O . PHE A 1 91 ? 4.438 -0.677 13.963 1.00 75.69 91 PHE A O 1
ATOM 715 N N . THR A 1 92 ? 6.107 -0.997 12.493 1.00 83.81 92 THR A N 1
ATOM 716 C CA . THR A 1 92 ? 5.248 -1.403 11.372 1.00 83.81 92 THR A CA 1
ATOM 717 C C . THR A 1 92 ? 5.816 -2.551 10.561 1.00 83.81 92 THR A C 1
ATOM 719 O O . THR A 1 92 ? 7.027 -2.612 10.345 1.00 83.81 92 THR A O 1
ATOM 722 N N . ASP A 1 93 ? 4.937 -3.359 9.980 1.00 87.75 93 ASP A N 1
ATOM 723 C CA . ASP A 1 93 ? 5.328 -4.255 8.897 1.00 87.75 93 ASP A CA 1
ATOM 724 C C . ASP A 1 93 ? 5.357 -3.501 7.563 1.00 87.75 93 ASP A C 1
ATOM 726 O O . ASP A 1 93 ? 4.541 -2.611 7.302 1.00 87.75 93 ASP A O 1
ATOM 730 N N . THR A 1 94 ? 6.297 -3.866 6.690 1.00 86.12 94 THR A N 1
ATOM 731 C CA . THR A 1 94 ? 6.444 -3.235 5.375 1.00 86.12 94 THR A CA 1
ATOM 732 C C . THR A 1 94 ? 6.341 -4.254 4.253 1.00 86.12 94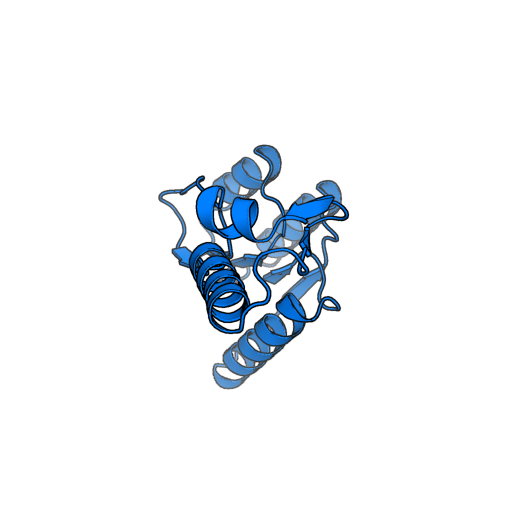 THR A C 1
ATOM 734 O O . THR A 1 94 ? 7.032 -5.272 4.259 1.00 86.12 94 THR A O 1
ATOM 737 N N . ILE A 1 95 ? 5.514 -3.947 3.256 1.00 86.94 95 ILE A N 1
ATOM 738 C CA . ILE A 1 95 ? 5.468 -4.668 1.983 1.00 86.94 95 ILE A CA 1
ATOM 739 C C . ILE A 1 95 ? 6.318 -3.878 0.992 1.00 86.94 95 ILE A C 1
ATOM 741 O O . ILE A 1 95 ? 6.002 -2.731 0.691 1.00 86.94 95 ILE A O 1
ATOM 745 N N . ILE A 1 96 ? 7.400 -4.476 0.503 1.00 83.88 96 ILE A N 1
ATOM 746 C CA . ILE A 1 96 ? 8.319 -3.853 -0.455 1.00 83.88 96 ILE A CA 1
ATOM 747 C C . ILE A 1 96 ? 8.304 -4.711 -1.716 1.00 83.88 96 ILE A C 1
ATOM 749 O O . ILE A 1 96 ? 8.496 -5.928 -1.632 1.00 83.88 96 ILE A O 1
ATOM 753 N N . ASP A 1 97 ? 8.043 -4.095 -2.866 1.00 81.75 97 ASP A N 1
ATOM 754 C CA . ASP A 1 97 ? 8.230 -4.756 -4.152 1.00 81.75 97 ASP A CA 1
ATOM 755 C C . ASP A 1 97 ? 9.708 -4.690 -4.579 1.00 81.75 97 ASP A C 1
ATOM 757 O O . ASP A 1 97 ? 10.536 -4.030 -3.956 1.00 81.75 97 ASP A O 1
ATOM 761 N N . ASN A 1 98 ? 10.076 -5.412 -5.634 1.00 83.12 98 ASN A N 1
ATOM 762 C CA . ASN A 1 98 ? 11.408 -5.279 -6.220 1.00 83.12 98 ASN A CA 1
ATOM 763 C C . ASN A 1 98 ? 11.305 -4.643 -7.606 1.00 83.12 98 ASN A C 1
ATOM 765 O O . ASN A 1 98 ? 11.716 -5.235 -8.608 1.00 83.12 98 ASN A O 1
ATOM 769 N N . ALA A 1 99 ? 10.711 -3.444 -7.662 1.00 81.94 99 ALA A N 1
ATOM 770 C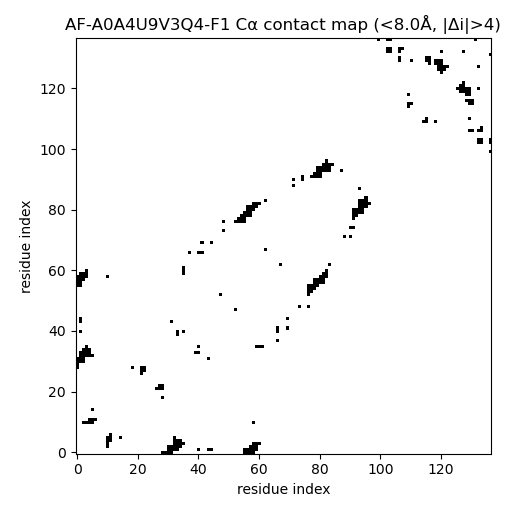 CA . ALA A 1 99 ? 10.566 -2.677 -8.898 1.00 81.94 99 ALA A CA 1
ATOM 771 C C . ALA A 1 99 ? 11.909 -2.473 -9.622 1.00 81.94 99 ALA A C 1
ATOM 773 O O . ALA A 1 99 ? 11.959 -2.519 -10.852 1.00 81.94 99 ALA A O 1
ATOM 774 N N . PHE A 1 100 ? 13.003 -2.331 -8.863 1.00 80.75 100 PHE A N 1
ATOM 775 C CA . PHE A 1 100 ? 14.370 -2.278 -9.384 1.00 80.75 100 PHE A CA 1
ATOM 776 C C . PHE A 1 100 ? 14.704 -3.511 -10.227 1.00 80.75 100 PHE A C 1
ATOM 778 O O . PHE A 1 100 ? 15.046 -3.387 -11.404 1.00 80.75 100 PHE A O 1
ATOM 785 N N . GLU A 1 101 ? 14.594 -4.709 -9.643 1.00 83.88 101 GLU A N 1
ATOM 786 C CA . GLU A 1 101 ? 14.970 -5.946 -10.334 1.00 83.88 101 GLU A CA 1
ATOM 787 C C . GLU A 1 101 ? 14.047 -6.173 -11.533 1.00 83.88 101 GLU A C 1
ATOM 789 O O . GLU A 1 101 ? 14.505 -6.578 -12.600 1.00 83.88 101 GLU A O 1
ATOM 794 N N . GLY A 1 102 ? 12.762 -5.823 -11.399 1.00 85.94 102 GLY A N 1
ATOM 795 C CA . GLY A 1 102 ? 11.808 -5.841 -12.506 1.00 85.94 102 GLY A CA 1
ATOM 796 C C . GLY A 1 102 ? 12.249 -4.964 -13.684 1.00 85.94 102 GLY A C 1
ATOM 797 O O . GLY A 1 102 ? 12.279 -5.431 -14.826 1.00 85.94 102 GLY A O 1
ATOM 798 N N . GLY A 1 103 ? 12.653 -3.718 -13.416 1.00 85.06 103 GLY A N 1
ATOM 799 C CA . GLY A 1 103 ? 13.177 -2.799 -14.429 1.00 85.06 103 GLY A CA 1
ATOM 800 C C . GLY A 1 103 ? 14.476 -3.296 -15.068 1.00 85.06 103 GLY A C 1
ATOM 801 O O . GLY A 1 103 ? 14.624 -3.256 -16.293 1.00 85.06 103 GLY A O 1
ATOM 802 N N . TYR A 1 104 ? 15.392 -3.836 -14.261 1.00 83.25 104 TYR A N 1
ATOM 803 C CA . TYR A 1 104 ? 16.654 -4.398 -14.738 1.00 83.25 104 TYR A CA 1
ATOM 804 C C . TYR A 1 104 ? 16.441 -5.616 -15.647 1.00 83.25 104 TYR A C 1
ATOM 806 O O . TYR A 1 104 ? 17.035 -5.691 -16.726 1.00 83.25 104 TYR A O 1
ATOM 814 N N . LEU A 1 105 ? 15.569 -6.553 -15.260 1.00 88.00 105 LEU A N 1
ATOM 815 C CA . LEU A 1 105 ? 15.198 -7.712 -16.078 1.00 88.00 105 LEU A CA 1
ATOM 816 C C . LEU A 1 105 ? 14.574 -7.281 -17.411 1.00 88.00 105 LEU A C 1
ATOM 818 O O . LEU A 1 105 ? 14.950 -7.812 -18.458 1.00 88.00 105 LEU A O 1
ATOM 822 N N . ALA A 1 106 ? 13.683 -6.286 -17.392 1.00 86.12 106 ALA A N 1
ATOM 823 C CA . ALA A 1 106 ? 13.071 -5.742 -18.601 1.00 86.12 106 ALA A CA 1
ATOM 824 C C . ALA A 1 106 ? 14.113 -5.107 -19.540 1.00 86.12 106 ALA A C 1
ATOM 826 O O . ALA A 1 106 ? 14.146 -5.412 -20.734 1.00 86.12 106 ALA A O 1
ATOM 827 N N . GLY A 1 107 ? 15.003 -4.264 -19.006 1.00 85.75 107 GLY A N 1
ATOM 828 C CA . GLY A 1 107 ? 16.072 -3.629 -19.780 1.00 85.75 107 GLY A CA 1
ATOM 829 C C . GLY A 1 107 ? 17.048 -4.643 -20.374 1.00 85.75 107 GLY A C 1
ATOM 830 O O . GLY A 1 107 ? 17.356 -4.588 -21.566 1.00 85.75 107 GLY A O 1
ATOM 831 N N . ARG A 1 108 ? 17.482 -5.619 -19.570 1.00 85.56 108 ARG A N 1
ATOM 832 C CA . ARG A 1 108 ? 18.379 -6.697 -20.004 1.00 85.56 108 ARG A CA 1
ATOM 833 C C . ARG A 1 1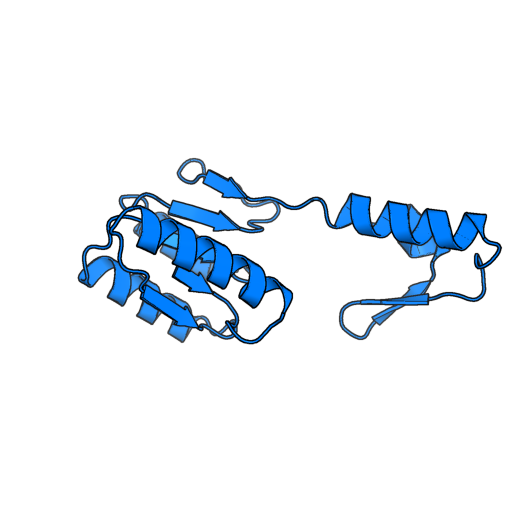08 ? 17.773 -7.508 -21.145 1.00 85.56 108 ARG A C 1
ATOM 835 O O . ARG A 1 108 ? 18.433 -7.697 -22.163 1.00 85.56 108 ARG A O 1
ATOM 842 N N . TYR A 1 109 ? 16.508 -7.908 -21.014 1.00 88.62 109 TYR A N 1
ATOM 843 C CA . TYR A 1 109 ? 15.796 -8.656 -22.049 1.00 88.62 109 TYR A CA 1
ATOM 844 C C . TYR A 1 109 ? 15.765 -7.907 -23.390 1.00 88.62 109 TYR A C 1
ATOM 846 O O . TYR A 1 109 ? 15.995 -8.494 -24.447 1.00 88.62 109 TYR A O 1
ATOM 854 N N . LEU A 1 110 ? 15.522 -6.594 -23.364 1.00 87.06 110 LEU A N 1
ATOM 855 C CA . LEU A 1 110 ? 15.506 -5.765 -24.572 1.00 87.06 110 LEU A CA 1
ATOM 856 C C . LEU A 1 110 ? 16.888 -5.678 -25.234 1.00 87.06 110 LEU A C 1
ATOM 858 O O . LEU A 1 110 ? 16.994 -5.797 -26.457 1.00 87.06 110 LEU A O 1
ATOM 862 N N . ILE A 1 111 ? 17.949 -5.514 -24.441 1.00 85.88 111 ILE A N 1
ATOM 863 C CA . ILE A 1 111 ? 19.331 -5.491 -24.939 1.00 85.88 111 ILE A CA 1
ATOM 864 C C . ILE A 1 111 ? 19.698 -6.838 -25.572 1.00 85.88 111 ILE A C 1
ATOM 866 O O . ILE A 1 111 ? 20.215 -6.861 -26.688 1.00 85.88 111 ILE A O 1
ATOM 870 N N . GLU A 1 112 ? 19.377 -7.953 -24.910 1.00 87.56 112 GLU A N 1
ATOM 871 C CA . GLU A 1 112 ? 19.626 -9.313 -25.413 1.00 87.56 112 GLU A CA 1
ATOM 872 C C . GLU A 1 112 ? 18.896 -9.599 -26.737 1.00 87.56 112 GLU A C 1
ATOM 874 O O . GLU A 1 112 ? 19.377 -10.375 -27.562 1.00 87.56 112 GLU A O 1
ATOM 879 N N . ARG A 1 113 ? 17.763 -8.933 -26.987 1.00 91.31 113 ARG A N 1
ATOM 880 C CA . ARG A 1 113 ? 17.025 -8.993 -28.261 1.00 91.31 113 ARG A CA 1
ATOM 881 C C . ARG A 1 113 ? 17.571 -8.064 -29.352 1.00 91.31 113 ARG A C 1
ATOM 883 O O . ARG A 1 113 ? 17.037 -8.064 -30.458 1.00 91.31 113 ARG A O 1
ATOM 890 N N . GLY A 1 114 ? 18.636 -7.312 -29.075 1.00 87.81 114 GLY A N 1
ATOM 891 C CA . GLY A 1 114 ? 19.281 -6.407 -30.030 1.00 87.81 114 GLY A CA 1
ATOM 892 C C . GLY A 1 114 ? 18.744 -4.973 -30.014 1.00 87.81 114 GLY A C 1
ATOM 893 O O . GLY A 1 114 ? 19.088 -4.188 -30.894 1.00 87.81 114 GLY A O 1
ATOM 894 N N . HIS A 1 115 ? 17.936 -4.594 -29.018 1.00 83.81 115 HIS A N 1
ATOM 895 C CA . HIS A 1 115 ? 17.321 -3.262 -28.923 1.00 83.81 115 HIS A CA 1
ATOM 896 C C . HIS A 1 115 ? 18.124 -2.245 -28.086 1.00 83.81 115 HIS A C 1
ATOM 898 O O . HIS A 1 115 ? 17.573 -1.250 -27.616 1.00 83.81 115 HIS A O 1
ATOM 904 N N . GLY A 1 116 ? 19.432 -2.462 -27.912 1.00 68.56 116 GLY A N 1
ATOM 905 C CA . GLY A 1 116 ? 20.276 -1.696 -26.981 1.00 68.56 116 GLY A CA 1
ATOM 906 C C . GLY A 1 116 ? 20.380 -0.184 -27.233 1.00 68.56 116 GLY A C 1
ATOM 907 O O . GLY A 1 116 ? 20.641 0.556 -26.297 1.00 68.56 116 GLY A O 1
ATOM 908 N N . THR A 1 117 ? 20.124 0.295 -28.453 1.00 67.94 117 THR A N 1
ATOM 909 C CA . THR A 1 117 ? 20.224 1.728 -28.815 1.00 67.94 117 THR A CA 1
ATOM 910 C C . THR A 1 117 ? 18.912 2.345 -29.304 1.00 67.94 117 THR A C 1
ATOM 912 O O . THR A 1 117 ? 18.849 3.547 -29.553 1.00 67.94 117 THR A O 1
ATOM 915 N N . SER A 1 118 ? 17.856 1.540 -29.454 1.00 69.56 118 SER A N 1
ATOM 916 C CA . SER A 1 118 ? 16.577 1.953 -30.054 1.00 69.56 118 SER A CA 1
ATOM 917 C C . SER A 1 118 ? 15.415 2.011 -29.060 1.00 69.56 118 SER A C 1
ATOM 919 O O . SER A 1 118 ? 14.333 2.464 -29.429 1.00 69.56 118 SER A O 1
ATOM 921 N N . VAL A 1 119 ? 15.627 1.598 -27.806 1.00 70.62 119 VAL A N 1
ATOM 922 C CA . VAL A 1 119 ? 14.598 1.619 -26.759 1.00 70.62 119 VAL A CA 1
ATOM 923 C C . VAL A 1 119 ? 14.965 2.603 -25.654 1.00 70.62 119 VAL A C 1
ATOM 925 O O . VAL A 1 119 ? 16.108 2.694 -25.204 1.00 70.62 119 VAL A O 1
ATOM 928 N N . GLN A 1 120 ? 13.961 3.359 -25.227 1.00 74.31 120 GLN A N 1
ATOM 929 C CA . GLN A 1 120 ? 14.039 4.322 -24.141 1.00 74.31 120 GLN A CA 1
ATOM 930 C C . GLN A 1 120 ? 12.884 4.044 -23.181 1.00 74.31 120 GLN A C 1
ATOM 932 O O . GLN A 1 120 ? 11.769 3.754 -23.615 1.00 74.31 120 GLN A O 1
ATOM 937 N N . PHE A 1 121 ? 13.146 4.134 -21.883 1.00 75.00 121 PHE A N 1
ATOM 938 C CA . PHE A 1 121 ? 12.111 4.071 -20.861 1.00 75.00 121 PHE A CA 1
ATOM 939 C C . PHE A 1 121 ? 11.526 5.457 -20.639 1.00 75.00 121 PHE A C 1
ATOM 941 O O . PHE A 1 121 ? 12.262 6.438 -20.561 1.00 75.00 121 PHE A O 1
ATOM 948 N N . LEU A 1 122 ? 10.205 5.539 -20.506 1.00 77.81 122 LEU A N 1
ATOM 949 C CA . LEU A 1 122 ? 9.525 6.759 -20.095 1.00 77.81 122 LEU A CA 1
ATOM 950 C C . LEU A 1 122 ? 9.074 6.584 -18.644 1.00 77.81 122 LEU A C 1
ATOM 952 O O . LEU A 1 122 ? 8.141 5.837 -18.369 1.00 77.81 122 LEU A O 1
ATOM 956 N N . VAL A 1 123 ? 9.766 7.244 -17.718 1.00 71.62 123 VAL A N 1
ATOM 957 C CA . VAL A 1 123 ? 9.531 7.141 -16.270 1.00 71.62 123 VAL A CA 1
ATOM 958 C C . VAL A 1 123 ? 9.226 8.533 -15.739 1.00 71.62 123 VAL A C 1
ATOM 960 O O . VAL A 1 123 ? 10.045 9.435 -15.896 1.00 71.62 123 VAL A O 1
ATOM 963 N N . ASN A 1 124 ? 8.046 8.740 -15.144 1.00 63.19 124 ASN A N 1
ATOM 964 C CA . ASN A 1 124 ? 7.605 10.051 -14.640 1.00 63.19 124 ASN 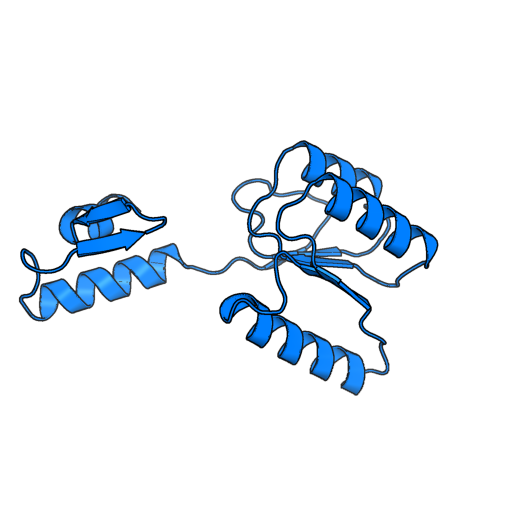A CA 1
ATOM 965 C C . ASN A 1 124 ? 7.846 11.194 -15.646 1.00 63.19 124 ASN A C 1
ATOM 967 O O . ASN A 1 124 ? 8.420 12.229 -15.308 1.00 63.19 124 ASN A O 1
ATOM 971 N N . TRP A 1 125 ? 7.439 10.978 -16.904 1.00 61.34 125 TRP A N 1
ATOM 972 C CA . TRP A 1 125 ? 7.603 11.923 -18.023 1.00 61.34 125 TRP A CA 1
ATOM 973 C C . TRP A 1 125 ? 9.053 12.229 -18.422 1.00 61.34 125 TRP A C 1
ATOM 975 O O . TRP A 1 125 ? 9.303 13.145 -19.205 1.00 61.34 125 TRP A O 1
ATOM 985 N N . ARG A 1 126 ? 10.021 11.454 -17.924 1.00 63.50 126 ARG A N 1
ATOM 986 C CA . ARG A 1 126 ? 11.428 11.535 -18.316 1.00 63.50 126 ARG A CA 1
ATOM 987 C C . ARG A 1 126 ? 11.798 10.359 -19.196 1.00 63.50 126 ARG A C 1
ATOM 989 O O . ARG A 1 126 ? 11.443 9.220 -18.913 1.00 63.50 126 ARG A O 1
ATOM 996 N N . VAL A 1 127 ? 12.550 10.657 -20.244 1.00 72.44 127 VAL A N 1
ATOM 997 C CA . VAL A 1 127 ? 13.114 9.662 -21.149 1.00 72.44 127 VAL A CA 1
ATOM 998 C C . VAL A 1 127 ? 14.462 9.210 -20.594 1.00 72.44 127 VAL A C 1
ATOM 1000 O O . VAL A 1 127 ? 15.359 10.030 -20.400 1.00 72.44 127 VAL A O 1
ATOM 1003 N N . ILE A 1 128 ? 14.606 7.913 -20.341 1.00 69.94 128 ILE A N 1
ATOM 1004 C CA . ILE A 1 128 ? 15.819 7.290 -19.812 1.00 69.94 128 ILE A CA 1
ATOM 1005 C C . ILE A 1 128 ? 16.321 6.270 -20.844 1.00 69.94 128 ILE A C 1
ATOM 1007 O O . ILE A 1 128 ? 15.589 5.337 -21.180 1.00 69.94 128 ILE A O 1
ATOM 1011 N N . PRO A 1 129 ? 17.551 6.414 -21.371 1.00 67.19 129 PRO A N 1
ATOM 1012 C CA . PRO A 1 129 ? 18.134 5.416 -22.265 1.00 67.19 129 PRO A CA 1
ATOM 1013 C C . PRO A 1 129 ? 18.222 4.039 -21.594 1.00 67.19 129 PRO A C 1
ATOM 1015 O O . PRO A 1 129 ? 18.564 3.961 -20.414 1.00 67.19 129 PRO A O 1
ATOM 1018 N N . VAL A 1 130 ? 17.975 2.954 -22.340 1.00 67.62 130 VAL A N 1
ATOM 1019 C CA . VAL A 1 130 ? 18.005 1.577 -21.799 1.00 67.62 130 VAL A CA 1
ATOM 1020 C C . VAL A 1 130 ? 19.347 1.249 -21.123 1.00 67.62 130 VAL A C 1
ATOM 1022 O O . VAL A 1 130 ? 19.367 0.632 -20.065 1.00 67.62 130 VAL A O 1
ATOM 1025 N N . GLU A 1 131 ? 20.458 1.752 -21.669 1.00 63.12 131 GLU A N 1
ATOM 1026 C CA . GLU A 1 131 ? 21.817 1.572 -21.136 1.00 63.12 131 GLU A CA 1
ATOM 1027 C C . GLU A 1 131 ? 21.993 2.218 -19.755 1.00 63.12 131 GLU A C 1
ATOM 1029 O O . GLU A 1 131 ? 22.648 1.658 -18.873 1.00 63.12 131 GLU A O 1
ATOM 1034 N N . VAL A 1 132 ? 21.373 3.387 -19.562 1.00 64.19 132 VAL A N 1
ATOM 1035 C CA . VAL A 1 132 ? 21.346 4.107 -18.285 1.00 64.19 132 VAL A CA 1
ATOM 1036 C C . VAL A 1 132 ? 20.413 3.388 -17.321 1.00 64.19 132 VAL A C 1
ATOM 1038 O O . VAL A 1 132 ? 20.798 3.156 -16.184 1.00 64.19 132 VAL A O 1
ATOM 1041 N N . ALA A 1 133 ? 19.242 2.940 -17.776 1.00 59.88 133 ALA A N 1
ATOM 1042 C CA . ALA A 1 133 ? 18.304 2.198 -16.937 1.00 59.88 133 ALA A CA 1
ATOM 1043 C C . ALA A 1 133 ? 18.891 0.871 -16.416 1.00 59.88 133 ALA A C 1
ATOM 1045 O O . ALA A 1 133 ? 18.621 0.480 -15.290 1.00 59.88 133 ALA A O 1
ATOM 1046 N N . THR A 1 134 ? 19.758 0.207 -17.185 1.00 57.75 134 THR A N 1
ATOM 1047 C CA . THR A 1 134 ? 20.455 -1.009 -16.727 1.00 57.75 134 THR A CA 1
ATOM 1048 C C . THR A 1 134 ? 21.652 -0.765 -15.800 1.00 57.75 134 THR A C 1
ATOM 1050 O O . THR A 1 134 ? 22.220 -1.734 -15.301 1.00 57.75 134 THR A O 1
ATOM 1053 N N . ARG A 1 135 ? 22.078 0.493 -15.599 1.00 55.50 135 ARG A N 1
ATOM 1054 C CA . ARG A 1 135 ? 23.250 0.867 -14.775 1.00 55.50 135 ARG A CA 1
ATOM 1055 C C . ARG A 1 135 ? 22.940 1.819 -13.615 1.00 55.50 135 ARG A C 1
ATOM 1057 O O . ARG A 1 135 ? 23.786 1.958 -12.739 1.00 55.50 135 ARG A O 1
ATOM 1064 N N . ALA A 1 136 ? 21.819 2.535 -13.671 1.00 47.28 136 ALA A N 1
ATOM 1065 C CA . ALA A 1 136 ? 21.518 3.686 -12.817 1.00 47.28 136 ALA A CA 1
ATOM 1066 C C . ALA A 1 136 ? 20.228 3.550 -12.000 1.00 47.28 136 ALA A C 1
ATOM 1068 O O . ALA A 1 136 ? 19.901 4.484 -11.269 1.00 47.28 136 ALA A O 1
ATOM 1069 N N . PHE A 1 137 ? 19.507 2.440 -12.134 1.00 43.38 137 PHE A N 1
ATOM 1070 C CA . PHE A 1 137 ? 18.580 2.035 -11.091 1.00 43.38 137 PHE A CA 1
ATOM 1071 C C . PHE A 1 137 ? 19.377 1.191 -10.142 1.00 43.38 137 PHE A C 1
ATOM 1073 O O . PHE A 1 137 ? 20.046 0.252 -10.639 1.00 43.38 137 PHE A O 1
#

Foldseek 3Di:
DEEQDCPPPVNVVVVVVVCVVCVVVVHDDDYQHCVPPPVSLLVVLVVCVVVVDQAEEAYYPDDDVSSVVSVVVVLVRAYEYECPDPDDDPSYHYHYDPVLVVQLVVLVVCVVVVCQQPDWDQDPNDTHRSVCSNPPD

Sequence (137 aa):
MLATSSEAPYFAEVIEAVENSCYSKGYTLILCNSHNNLDKQQAYLAMLAQKRVDGLLVMCSEYPDQLLGMLEDYRNIPMVVMDWGTARGDFTDTIIDNAFEGGYLAGRYLIERGHGTSVQFLVNWRVIPVEVATRAF

Organism: Serratia fonticola (NCBI:txid47917)

Nearest PDB structures (foldseek):
  2pue-assembly1_A  TM=9.644E-01  e=3.923E-13  Escherichia coli
  1vpw-assembly1_A-2  TM=9.633E-01  e=9.771E-13  Escherichia co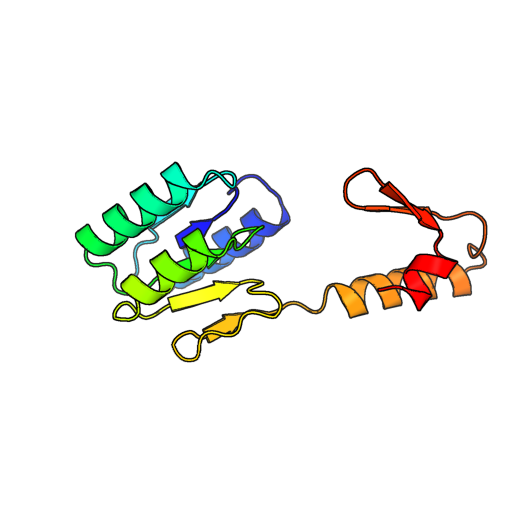li
  1qpz-assembly1_A  TM=9.635E-01  e=2.597E-12  Escherichia coli
  1bdh-assembly1_A  TM=9.631E-01  e=2.597E-12  Escherichia coli
  1jft-assembly1_A-2  TM=9.649E-01  e=3.598E-12  Escherichia coli

Mean predicted aligned error: 6.86 Å

pLDDT: mean 85.29, std 12.23, ran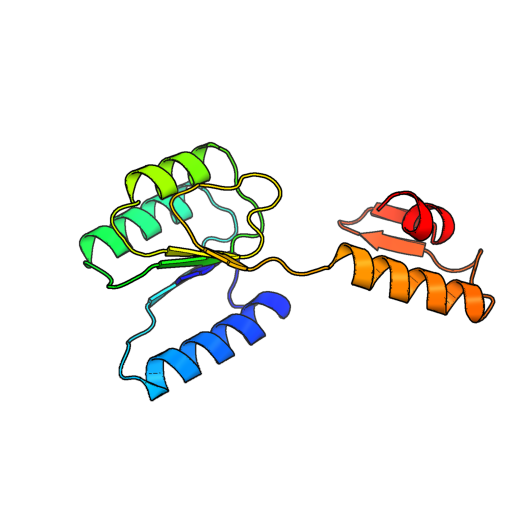ge [43.38, 97.88]

InterPro domains:
  IPR001761 Periplasmic binding protein/LacI sugar binding domain [PF00532] (4-119)
  IPR028082 Periplasmic binding protein-like I [SSF53822] (2-115)